Protein 4E1P (pdb70)

B-factor: mean 13.57, std 7.41, range [3.37, 39.39]

Structure (mmCIF, N/CA/C/O backbone):
data_4E1P
#
_entry.id   4E1P
#
_cell.length_a   32.510
_cell.length_b   27.030
_cell.length_c   56.830
_cell.angle_alpha   90.000
_cell.angle_beta   94.310
_cell.angle_gamma   90.000
#
_symmetry.space_group_name_H-M   'P 1 21 1'
#
loop_
_entity.id
_entity.type
_entity.pdbx_description
1 polymer 'Protein lsr2'
2 water water
#
loop_
_atom_site.group_PDB
_atom_site.id
_atom_site.type_symbol
_atom_site.label_atom_id
_atom_site.label_alt_id
_atom_site.label_comp_id
_atom_site.label_asym_id
_atom_site.label_entity_id
_atom_site.label_seq_id
_atom_site.pdbx_PDB_ins_code
_atom_site.Cartn_x
_atom_site.Cartn_y
_atom_site.Cartn_z
_atom_site.occupancy
_atom_site.B_iso_or_equiv
_atom_site.auth_seq_id
_atom_site.auth_comp_id
_atom_site.auth_asym_id
_atom_site.auth_atom_id
_atom_site.pdbx_PDB_model_num
ATOM 1 N N . LYS A 1 4 ? 6.051 7.085 53.681 1.00 12.22 4 LYS A N 1
ATOM 2 C CA . LYS A 1 4 ? 6.975 6.183 52.999 1.00 16.35 4 LYS A CA 1
ATOM 3 C C . LYS A 1 4 ? 7.393 6.782 51.666 1.00 16.48 4 LYS A C 1
ATOM 4 O O . LYS A 1 4 ? 6.652 7.564 51.063 1.00 16.45 4 LYS A O 1
ATOM 6 N N . VAL A 1 5 ? 8.591 6.424 51.217 1.00 17.41 5 VAL A N 1
ATOM 7 C CA . VAL A 1 5 ? 9.038 6.783 49.879 1.00 15.42 5 VAL A CA 1
ATOM 8 C C . VAL A 1 5 ? 8.465 5.770 48.892 1.00 18.64 5 VAL A C 1
ATOM 9 O O . VAL A 1 5 ? 8.820 4.584 48.912 1.00 17.97 5 VAL A O 1
ATOM 13 N N . THR A 1 6 ? 7.547 6.239 48.050 1.00 19.01 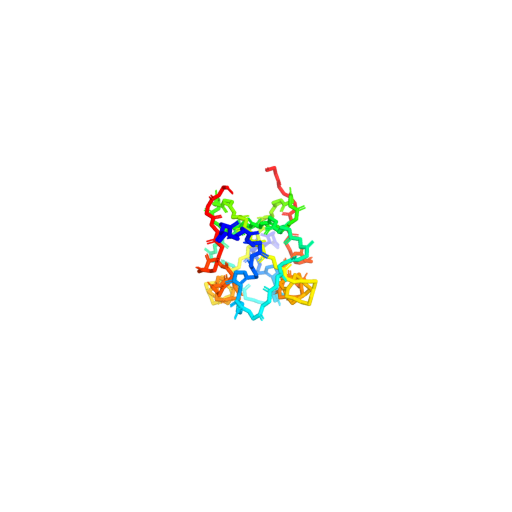6 THR A N 1
ATOM 14 C CA . THR A 1 6 ? 6.848 5.380 47.108 1.00 13.46 6 THR A CA 1
ATOM 15 C C . THR A 1 6 ? 7.389 5.596 45.703 1.00 14.63 6 THR A C 1
ATOM 16 O O . THR A 1 6 ? 7.493 6.725 45.232 1.00 14.52 6 THR A O 1
ATOM 20 N N . VAL A 1 7 ? 7.751 4.501 45.044 1.00 13.09 7 VAL A N 1
ATOM 21 C CA . VAL A 1 7 ? 8.335 4.574 43.713 1.00 11.53 7 VAL A CA 1
ATOM 22 C C . VAL A 1 7 ? 7.397 3.914 42.721 1.00 11.98 7 VAL A C 1
ATOM 23 O O . VAL A 1 7 ? 6.931 2.792 42.939 1.00 12.87 7 VAL A O 1
ATOM 27 N N . THR A 1 8 ? 7.077 4.627 41.651 1.00 10.88 8 THR A N 1
ATOM 28 C CA . THR A 1 8 ? 6.194 4.076 40.628 1.00 11.10 8 THR A CA 1
ATOM 29 C C . THR A 1 8 ? 6.755 4.368 39.239 1.00 12.75 8 THR A C 1
ATOM 30 O O . THR A 1 8 ? 7.309 5.440 39.005 1.00 10.31 8 THR A O 1
ATOM 34 N N . LEU A 1 9 ? 6.626 3.404 38.330 1.00 10.27 9 LEU A N 1
ATOM 35 C CA . LEU A 1 9 ? 7.000 3.623 36.937 1.00 9.89 9 LEU A CA 1
ATOM 36 C C . LEU A 1 9 ? 5.726 3.988 36.182 1.00 8.75 9 LEU A C 1
ATOM 37 O O . LEU A 1 9 ? 4.869 3.136 35.924 1.00 9.63 9 LEU A O 1
ATOM 42 N N . VAL A 1 10 ? 5.618 5.272 35.863 1.00 9.33 10 VAL A N 1
ATOM 43 C CA . VAL A 1 10 ? 4.398 5.880 35.352 1.00 9.35 10 VAL A CA 1
ATOM 44 C C . VAL A 1 10 ? 4.452 6.009 33.834 1.00 7.70 10 VAL A C 1
ATOM 45 O O . VAL A 1 10 ? 5.482 6.371 33.274 1.00 9.27 10 VAL A O 1
ATOM 49 N N . ASP A 1 11 ? 3.339 5.688 33.176 1.00 6.38 11 ASP A N 1
ATOM 50 C CA . ASP A 1 11 ? 3.215 5.826 31.733 1.00 7.30 11 ASP A CA 1
ATOM 51 C C . ASP A 1 11 ? 3.343 7.317 31.371 1.00 8.87 11 ASP A C 1
ATOM 52 O O . ASP A 1 11 ? 2.618 8.158 31.910 1.00 6.04 11 ASP A O 1
ATOM 57 N N . ASP A 1 12 ? 4.271 7.639 30.471 1.00 6.01 12 ASP A N 1
ATOM 58 C CA . ASP A 1 12 ? 4.565 9.028 30.106 1.00 6.76 12 ASP A CA 1
ATOM 59 C C . ASP A 1 12 ? 3.458 9.663 29.263 1.00 6.34 12 ASP A C 1
ATOM 60 O O . ASP A 1 12 ? 3.275 10.879 29.286 1.00 6.02 12 ASP A O 1
ATOM 65 N N . PHE A 1 13 ? 2.737 8.837 28.513 1.00 5.06 13 PHE A N 1
ATOM 66 C CA . PHE A 1 13 ? 1.727 9.323 27.583 1.00 5.98 13 PHE A CA 1
ATOM 67 C C . PHE A 1 13 ? 0.393 9.641 28.260 1.00 8.19 13 PHE A C 1
ATOM 68 O O . PHE A 1 13 ? -0.216 10.676 27.970 1.00 6.29 13 PHE A O 1
ATOM 76 N N . ASP A 1 14 ? -0.065 8.763 29.154 1.00 6.70 14 ASP A N 1
ATOM 77 C CA . ASP A 1 14 ? -1.357 8.994 29.813 1.00 6.95 14 ASP A CA 1
ATOM 78 C C . ASP A 1 14 ? -1.261 9.301 31.307 1.00 7.21 14 ASP A C 1
ATOM 79 O O . ASP A 1 14 ? -2.269 9.599 31.945 1.00 8.33 14 ASP A O 1
ATOM 84 N N . GLY A 1 15 ? -0.062 9.186 31.874 1.00 6.28 15 GLY A N 1
ATOM 85 C CA . GLY A 1 15 ? 0.158 9.517 33.273 1.00 8.59 15 GLY A CA 1
ATOM 86 C C . GLY A 1 15 ? -0.671 8.719 34.261 1.00 10.01 15 GLY A C 1
ATOM 87 O O . GLY A 1 15 ? -0.718 9.046 35.445 1.00 10.55 15 GLY A O 1
ATOM 88 N N . SER A 1 16 ? -1.308 7.652 33.788 1.00 12.63 16 SER A N 1
ATOM 89 C CA . SER A 1 16 ? -2.364 7.000 34.557 1.00 14.49 16 SER A CA 1
ATOM 90 C C . SER A 1 16 ? -2.071 5.527 34.802 1.00 14.30 16 SER A C 1
ATOM 91 O O . SER A 1 16 ? -2.248 5.039 35.919 1.00 20.96 16 SER A O 1
ATOM 94 N N . GLY A 1 17 ? -1.626 4.821 33.766 1.00 12.34 17 GLY A N 1
ATOM 95 C CA . GLY A 1 17 ? -1.319 3.408 33.912 1.00 14.76 17 GLY A CA 1
ATOM 96 C C . GLY A 1 17 ? 0.103 3.171 34.373 1.00 14.06 17 GLY A C 1
ATOM 97 O O . GLY A 1 17 ? 0.934 4.078 34.332 1.00 13.03 17 GLY A O 1
ATOM 98 N N . ALA A 1 18 ? 0.388 1.958 34.837 1.00 11.24 18 ALA A N 1
ATOM 99 C CA . ALA A 1 18 ? 1.763 1.582 35.132 1.00 11.64 18 ALA A CA 1
ATOM 100 C C . ALA A 1 18 ? 2.482 1.309 33.810 1.00 13.07 18 ALA A C 1
ATOM 101 O O . ALA A 1 18 ? 1.929 0.669 32.903 1.00 11.28 18 ALA A O 1
ATOM 103 N N . ALA A 1 19 ? 3.711 1.794 33.686 1.00 9.28 19 ALA A N 1
ATOM 104 C CA . ALA A 1 19 ? 4.464 1.543 32.465 1.00 9.09 19 ALA A CA 1
ATOM 105 C C . ALA A 1 19 ? 5.006 0.115 32.481 1.00 9.13 19 ALA A C 1
ATOM 106 O O . ALA A 1 19 ? 5.380 -0.408 33.537 1.00 8.74 19 ALA A O 1
ATOM 108 N N . ASP A 1 20 ? 5.027 -0.511 31.307 1.00 6.00 20 ASP A N 1
ATO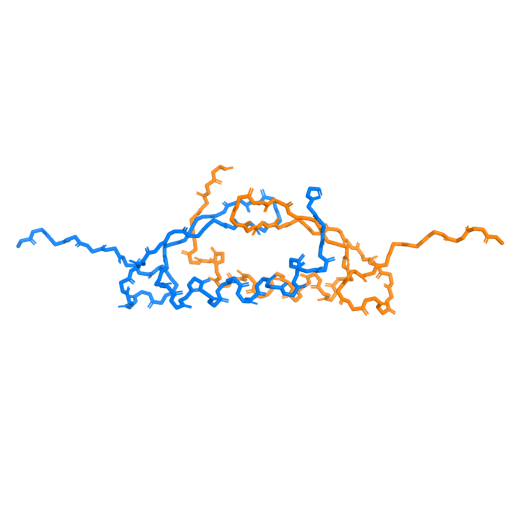M 109 C CA . ASP A 1 20 ? 5.500 -1.888 31.156 1.00 7.43 20 ASP A CA 1
ATOM 110 C C . ASP A 1 20 ? 6.816 -1.980 30.401 1.00 7.80 20 ASP A C 1
ATOM 111 O O . ASP A 1 20 ? 7.560 -2.953 30.551 1.00 6.64 20 ASP A O 1
ATOM 116 N N . GLU A 1 21 ? 7.100 -0.983 29.571 1.00 6.95 21 GLU A N 1
ATOM 117 C CA . GLU A 1 21 ? 8.293 -1.018 28.734 1.00 6.10 21 GLU A CA 1
ATOM 118 C C . GLU A 1 21 ? 8.702 0.382 28.318 1.00 6.38 21 GLU A C 1
ATOM 119 O O . GLU A 1 21 ? 7.920 1.326 28.435 1.00 7.87 21 GLU A O 1
ATOM 125 N N . THR A 1 22 ? 9.933 0.509 27.838 1.00 4.60 22 THR A N 1
ATOM 126 C CA . THR A 1 22 ? 10.413 1.767 27.271 1.00 3.77 22 THR A CA 1
ATOM 127 C C . THR A 1 22 ? 10.508 1.578 25.764 1.00 5.85 22 THR A C 1
ATOM 128 O O . THR A 1 22 ? 11.127 0.618 25.285 1.00 8.54 22 THR A O 1
ATOM 132 N N . VAL A 1 23 ? 9.875 2.468 25.012 1.00 3.37 23 VAL A N 1
ATOM 133 C CA . VAL A 1 23 ? 9.955 2.427 23.560 1.00 5.17 23 VAL A CA 1
ATOM 134 C C . VAL A 1 23 ? 10.905 3.505 23.067 1.00 6.86 23 VAL A C 1
ATOM 135 O O . VAL A 1 23 ? 10.788 4.661 23.460 1.00 5.48 23 VAL A O 1
ATOM 139 N N . GLU A 1 24 ? 11.849 3.128 22.209 1.00 6.89 24 GLU A N 1
ATOM 140 C CA . GLU A 1 24 ? 12.666 4.125 21.540 1.00 5.74 24 GLU A CA 1
ATOM 141 C C . GLU A 1 24 ? 12.048 4.448 20.188 1.00 8.29 24 GLU A C 1
ATOM 142 O O . GLU A 1 24 ? 11.583 3.559 19.474 1.00 6.46 24 GLU A O 1
ATOM 148 N N . PHE A 1 25 ? 12.040 5.726 19.842 1.00 8.51 25 PHE A N 1
ATOM 149 C CA . PHE A 1 25 ? 11.578 6.138 18.526 1.00 6.13 25 PHE A CA 1
ATOM 150 C C . PHE A 1 25 ? 12.267 7.442 18.131 1.00 7.70 25 PHE A C 1
ATOM 151 O O . PHE A 1 25 ? 13.034 8.015 18.909 1.00 7.91 25 PHE A O 1
ATOM 159 N N . GLY A 1 26 ? 12.010 7.907 16.918 1.00 6.26 26 GLY A N 1
ATOM 160 C CA . GLY A 1 26 ? 12.660 9.108 16.438 1.00 7.90 26 GLY A CA 1
ATOM 161 C C . GLY A 1 26 ? 11.820 9.879 15.444 1.00 7.32 26 GLY A C 1
ATOM 162 O O . GLY A 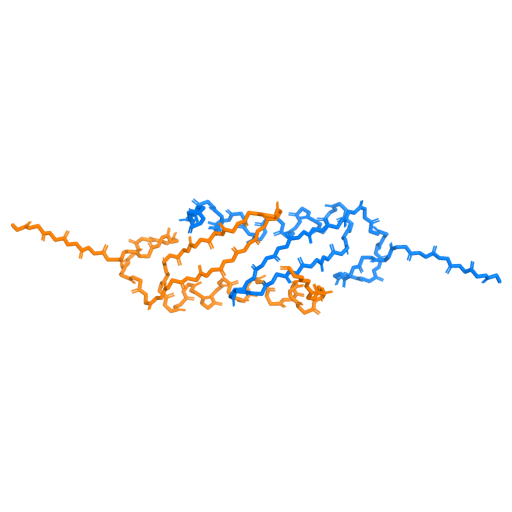1 26 ? 10.946 9.314 14.783 1.00 5.95 26 GLY A O 1
ATOM 163 N N . LEU A 1 27 ? 12.075 11.180 15.352 1.00 8.66 27 LEU A N 1
ATOM 164 C CA . LEU A 1 27 ? 11.487 12.005 14.301 1.00 6.92 27 LEU A CA 1
ATOM 165 C C . LEU A 1 27 ? 12.411 13.170 13.950 1.00 11.37 27 LEU A C 1
ATOM 166 O O . LEU A 1 27 ? 12.911 13.870 14.840 1.00 8.67 27 LEU A O 1
ATOM 171 N N . ASP A 1 28 ? 12.635 13.359 12.650 1.00 9.35 28 ASP A N 1
ATOM 172 C CA . ASP A 1 28 ? 13.378 14.512 12.132 1.00 11.77 28 ASP A CA 1
ATOM 173 C C . ASP A 1 28 ? 14.767 14.650 12.733 1.00 13.03 28 ASP A C 1
ATOM 174 O O . ASP A 1 28 ? 15.221 15.765 12.998 1.00 18.34 28 ASP A O 1
ATOM 179 N N . GLY A 1 29 ? 15.426 13.520 12.977 1.00 12.15 29 GLY A N 1
ATOM 180 C CA . GLY A 1 29 ? 16.815 13.527 13.400 1.00 12.38 29 GLY A CA 1
ATOM 181 C C . GLY A 1 29 ? 17.020 13.474 14.902 1.00 14.10 29 GLY A C 1
ATOM 182 O O . GLY A 1 29 ? 18.146 13.349 15.377 1.00 11.90 29 GLY A O 1
ATOM 183 N N . VAL A 1 30 ? 15.931 13.574 15.655 1.00 9.63 30 VAL A N 1
ATOM 184 C CA . VAL A 1 30 ? 15.999 13.487 17.106 1.00 9.36 30 VAL A CA 1
ATOM 185 C C . VAL A 1 30 ? 15.455 12.135 17.552 1.00 8.49 30 VAL A C 1
ATOM 186 O O . VAL A 1 30 ? 14.437 11.680 17.035 1.00 7.26 30 VAL A O 1
ATOM 190 N N . THR A 1 31 ? 16.124 11.510 18.521 1.00 6.83 31 THR A N 1
ATOM 191 C CA . THR A 1 31 ? 15.718 10.202 19.048 1.00 7.20 31 THR A CA 1
ATOM 192 C C . THR A 1 31 ? 15.141 10.375 20.448 1.00 6.78 31 THR A C 1
ATOM 193 O O . THR A 1 31 ? 15.613 11.221 21.207 1.00 5.94 31 THR A O 1
ATOM 197 N N . TYR A 1 32 ? 14.096 9.605 20.759 1.00 5.36 32 TYR A N 1
ATOM 198 C CA . TYR A 1 32 ? 13.377 9.698 22.031 1.00 5.01 32 TYR A CA 1
ATOM 199 C C . TYR A 1 32 ? 13.192 8.339 22.703 1.00 6.18 32 TYR A C 1
ATOM 200 O O . TYR A 1 32 ? 13.175 7.295 22.048 1.00 6.59 32 TYR A O 1
ATOM 209 N N . GLU A 1 33 ? 13.064 8.364 24.024 1.00 5.97 33 GLU A N 1
ATOM 210 C CA . GLU A 1 33 ? 12.548 7.232 24.780 1.00 6.29 33 GLU A CA 1
ATOM 211 C C . GLU A 1 33 ? 11.245 7.638 25.462 1.00 6.00 33 GLU A C 1
ATOM 212 O O . GLU A 1 33 ? 11.029 8.819 25.791 1.00 5.73 33 GLU A O 1
ATOM 218 N N . ILE A 1 34 ? 10.377 6.653 25.689 1.00 4.91 34 ILE A N 1
ATOM 219 C CA . ILE A 1 34 ? 9.111 6.902 26.360 1.00 5.43 34 ILE A CA 1
ATOM 220 C C . ILE A 1 34 ? 8.699 5.638 27.118 1.00 5.55 34 ILE A C 1
ATOM 221 O O . ILE A 1 34 ? 8.797 4.521 26.588 1.00 5.91 34 ILE A O 1
ATOM 226 N N . ASP A 1 35 ? 8.294 5.804 28.379 1.00 3.60 35 ASP A N 1
ATOM 227 C CA . ASP A 1 35 ? 7.861 4.666 29.183 1.00 4.73 35 ASP A CA 1
ATOM 228 C C . ASP A 1 35 ? 6.365 4.527 29.028 1.00 5.29 35 ASP A C 1
ATOM 229 O O . ASP A 1 35 ? 5.622 5.478 29.268 1.00 5.01 35 ASP A O 1
ATOM 234 N N . LEU A 1 36 ? 5.925 3.337 28.633 1.00 4.41 36 LEU A N 1
ATOM 235 C CA . LEU A 1 36 ? 4.532 3.138 28.270 1.00 3.57 36 LEU A CA 1
ATOM 236 C C . LE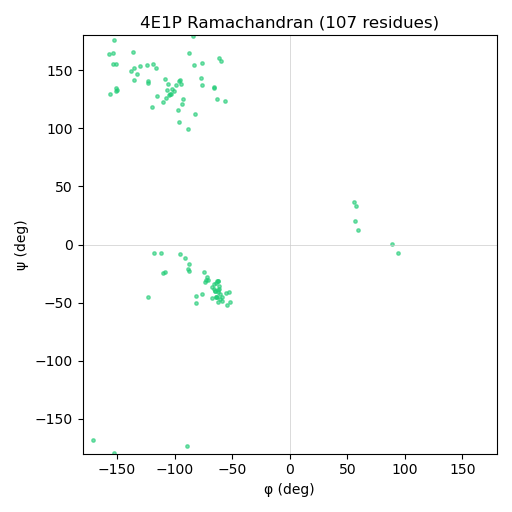U A 1 36 ? 3.992 1.840 28.827 1.00 4.98 36 LEU A C 1
ATOM 237 O O . LEU A 1 36 ? 4.726 0.856 28.979 1.00 5.91 36 LEU A O 1
ATOM 242 N N . SER A 1 37 ? 2.689 1.835 29.126 1.00 6.28 37 SER A N 1
ATOM 243 C CA . SER A 1 37 ? 1.975 0.586 29.328 1.00 6.91 37 SER A CA 1
ATOM 244 C C . SER A 1 37 ? 2.085 -0.226 28.036 1.00 6.10 37 SER A C 1
ATOM 245 O O . SER A 1 37 ? 2.325 0.329 26.961 1.00 4.32 37 SER A O 1
ATOM 248 N N . THR A 1 38 ? 1.912 -1.536 28.148 1.00 4.81 38 THR A N 1
ATOM 249 C CA . THR A 1 38 ? 1.897 -2.411 26.973 1.00 7.49 38 THR A CA 1
ATOM 250 C C . THR A 1 38 ? 0.889 -1.928 25.926 1.00 6.66 38 THR A C 1
ATOM 251 O O . THR A 1 38 ? 1.166 -1.933 24.723 1.00 7.73 38 THR A O 1
ATOM 255 N N . LYS A 1 39 ? -0.272 -1.489 26.396 1.00 5.16 39 LYS A N 1
ATOM 256 C CA . LYS A 1 39 ? -1.316 -0.990 25.51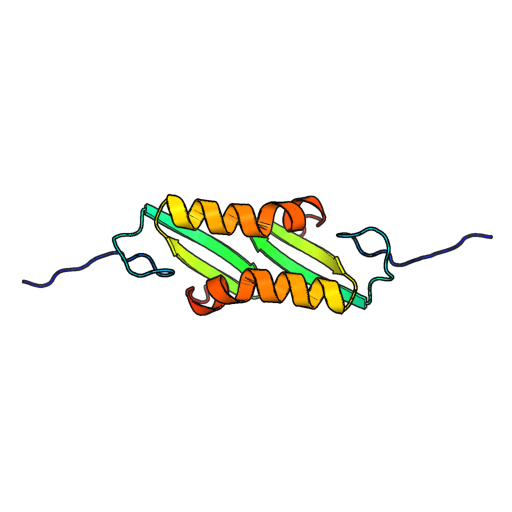3 1.00 6.36 39 LYS A CA 1
ATOM 257 C C . LYS A 1 39 ? -0.897 0.267 24.756 1.00 6.26 39 LYS A C 1
ATOM 258 O O . LYS A 1 39 ? -1.123 0.376 23.548 1.00 6.95 39 LYS A O 1
ATOM 264 N N . ASN A 1 40 ? -0.286 1.222 25.455 1.00 5.88 40 ASN A N 1
ATOM 265 C CA . ASN A 1 40 ? 0.156 2.451 24.789 1.00 4.41 40 ASN A CA 1
ATOM 266 C C . ASN A 1 40 ? 1.379 2.232 23.906 1.00 5.45 40 ASN A C 1
ATOM 267 O O . ASN A 1 40 ? 1.545 2.913 22.897 1.00 5.79 40 ASN A O 1
ATOM 272 N N . ALA A 1 41 ? 2.234 1.278 24.277 1.00 4.30 41 ALA A N 1
ATOM 273 C CA . ALA A 1 41 ? 3.358 0.914 23.418 1.00 5.30 41 ALA A CA 1
ATOM 274 C C . ALA A 1 41 ? 2.819 0.365 22.097 1.00 8.10 41 ALA A C 1
ATOM 275 O O . ALA A 1 41 ? 3.331 0.683 21.020 1.00 7.48 41 ALA A O 1
ATOM 277 N N . THR A 1 42 ? 1.763 -0.436 22.181 1.00 7.42 42 THR A N 1
ATOM 278 C CA . THR A 1 42 ? 1.141 -0.986 20.983 1.00 10.15 42 THR A CA 1
ATOM 279 C C . THR A 1 42 ? 0.486 0.124 20.162 1.00 8.02 42 THR A C 1
ATOM 280 O O . THR A 1 42 ? 0.541 0.120 18.933 1.00 8.32 42 THR A O 1
ATOM 284 N N . LYS A 1 43 ? -0.092 1.105 20.850 1.00 6.62 43 LYS A N 1
ATOM 285 C CA . LYS A 1 43 ? -0.697 2.247 20.177 1.00 7.74 43 LYS A CA 1
ATOM 286 C C . LYS A 1 43 ? 0.358 3.047 19.393 1.00 9.89 43 LYS A C 1
ATOM 287 O O . LYS A 1 43 ? 0.130 3.419 18.239 1.00 9.04 43 LYS A O 1
ATOM 293 N N . LEU A 1 44 ? 1.509 3.300 20.018 1.00 6.54 44 LEU A N 1
ATOM 294 C CA . LEU A 1 44 ? 2.592 4.041 19.367 1.00 6.40 44 LEU A CA 1
ATOM 295 C C . LEU A 1 44 ? 3.095 3.277 18.150 1.00 8.95 44 LEU A C 1
ATOM 296 O O . LEU A 1 44 ? 3.219 3.834 17.061 1.00 7.51 44 LEU A O 1
ATOM 301 N N . ARG A 1 45 ? 3.380 1.995 18.332 1.00 7.66 45 ARG A N 1
ATOM 302 C CA . ARG A 1 45 ? 3.848 1.178 17.216 1.00 8.69 45 ARG A CA 1
ATOM 303 C C . ARG A 1 45 ? 2.800 1.099 16.110 1.00 9.75 45 ARG A C 1
ATOM 304 O O . ARG A 1 45 ? 3.138 1.080 14.923 1.00 9.83 45 ARG A O 1
ATOM 312 N N . GLY A 1 46 ? 1.529 1.070 16.496 1.00 11.70 46 GLY A N 1
ATOM 313 C CA . GLY A 1 46 ? 0.445 1.095 15.531 1.00 11.30 46 GLY A CA 1
ATOM 314 C C . GLY A 1 46 ? 0.380 2.398 14.753 1.00 12.31 46 GLY A C 1
ATOM 315 O O . GLY A 1 46 ? 0.121 2.384 13.547 1.00 12.88 46 GLY A O 1
ATOM 316 N N . ASP A 1 47 ? 0.616 3.521 15.431 1.00 9.71 47 ASP A N 1
ATOM 317 C CA . ASP A 1 47 ? 0.597 4.836 14.780 1.00 10.22 47 ASP A CA 1
ATOM 318 C C . ASP A 1 47 ? 1.695 4.941 13.730 1.00 11.16 47 ASP A C 1
ATOM 319 O O . ASP A 1 47 ? 1.543 5.632 12.717 1.00 13.26 47 ASP A O 1
AT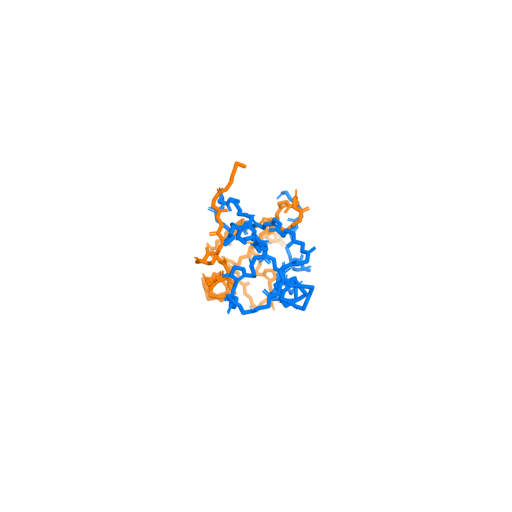OM 324 N N . LEU A 1 48 ? 2.799 4.245 13.978 1.00 9.32 48 LEU A N 1
ATOM 325 C CA . LEU A 1 48 ? 3.959 4.291 13.093 1.00 8.94 48 LEU A CA 1
ATOM 326 C C . LEU A 1 48 ? 3.933 3.213 12.014 1.00 10.65 48 LEU A C 1
ATOM 327 O O . LEU A 1 48 ? 4.728 3.257 11.077 1.00 9.88 48 LEU A O 1
ATOM 332 N N . LYS A 1 49 ? 3.029 2.246 12.158 1.00 10.33 49 LYS A N 1
ATOM 333 C CA . LYS A 1 49 ? 2.984 1.078 11.277 1.00 11.14 49 LYS A CA 1
ATOM 334 C C . LYS A 1 49 ? 2.956 1.417 9.785 1.00 13.36 49 LYS A C 1
ATOM 335 O O . LYS A 1 49 ? 3.741 0.864 9.009 1.00 11.04 49 LYS A O 1
ATOM 341 N N . GLN A 1 50 ? 2.061 2.326 9.394 1.00 10.35 50 GLN A N 1
ATOM 342 C CA . GLN A 1 50 ? 1.889 2.675 7.977 1.00 13.77 50 GLN A CA 1
ATOM 343 C C . GLN A 1 50 ? 3.131 3.367 7.409 1.00 13.21 50 GLN A C 1
ATOM 344 O O . GLN A 1 50 ? 3.490 3.176 6.238 1.00 11.17 50 GLN A O 1
ATOM 350 N N . TRP A 1 51 ? 3.794 4.151 8.253 1.00 9.99 51 TRP A N 1
ATOM 351 C CA . TRP A 1 51 ? 4.979 4.898 7.850 1.00 8.65 51 TRP A CA 1
ATOM 352 C C . TRP A 1 51 ? 6.202 3.990 7.744 1.00 7.90 51 TRP A C 1
ATOM 353 O O . TRP A 1 51 ? 6.997 4.115 6.818 1.00 7.30 51 TRP A O 1
ATOM 364 N N . VAL A 1 52 ? 6.358 3.089 8.711 1.00 10.81 52 VAL A N 1
ATOM 365 C CA . VAL A 1 52 ? 7.414 2.089 8.668 1.00 8.25 52 VAL A CA 1
ATOM 366 C C . VAL A 1 52 ? 7.290 1.230 7.408 1.00 9.95 52 VAL A C 1
ATOM 367 O O . VAL A 1 52 ? 8.287 0.994 6.714 1.00 11.55 52 VAL A O 1
ATOM 371 N N . ALA A 1 53 ? 6.068 0.794 7.098 1.00 9.43 53 ALA A N 1
ATOM 372 C CA . ALA A 1 53 ? 5.837 -0.074 5.939 1.00 11.13 53 ALA A CA 1
ATOM 373 C C . ALA A 1 53 ? 6.183 0.629 4.624 1.00 12.64 53 ALA A C 1
ATOM 374 O O . ALA A 1 53 ? 6.642 -0.006 3.662 1.00 11.80 53 ALA A O 1
ATOM 376 N N . ALA A 1 54 ? 5.965 1.939 4.587 1.00 11.60 54 ALA A N 1
ATOM 377 C CA . ALA A 1 54 ? 6.169 2.721 3.366 1.00 10.77 54 ALA A CA 1
ATOM 378 C C . ALA A 1 54 ? 7.605 3.212 3.221 1.00 10.08 54 ALA A C 1
ATOM 379 O O . ALA A 1 54 ? 8.066 3.500 2.113 1.00 12.09 54 ALA A O 1
ATOM 381 N N . GLY A 1 55 ? 8.317 3.306 4.338 1.00 11.10 55 GLY A N 1
ATOM 382 C CA . GLY A 1 55 ? 9.663 3.850 4.332 1.00 9.55 55 GLY A CA 1
ATOM 383 C C . GLY A 1 55 ? 10.722 2.800 4.084 1.00 10.87 55 GLY A C 1
ATOM 384 O O . GLY A 1 55 ? 10.415 1.643 3.778 1.00 12.55 55 GLY A O 1
ATOM 385 N N . ARG A 1 56 ? 11.977 3.208 4.207 1.00 9.21 56 ARG A N 1
ATOM 386 C CA . ARG A 1 56 ? 13.094 2.296 4.020 1.00 12.48 56 ARG A CA 1
ATOM 387 C C . ARG A 1 56 ? 14.101 2.455 5.151 1.00 14.52 56 ARG A C 1
ATOM 388 O O . ARG A 1 56 ? 14.282 3.549 5.692 1.00 12.94 56 ARG A O 1
ATOM 396 N N . ARG A 1 57 ? 14.753 1.358 5.518 1.00 13.81 57 ARG A N 1
ATOM 397 C CA . ARG A 1 57 ? 15.783 1.413 6.550 1.00 14.98 57 ARG A CA 1
ATOM 398 C C . ARG A 1 57 ? 16.969 2.230 6.077 1.00 16.85 57 ARG A C 1
ATOM 399 O O . ARG A 1 57 ? 17.420 2.081 4.933 1.00 19.41 57 ARG A O 1
ATOM 407 N N . VAL A 1 58 ? 17.454 3.100 6.961 1.00 13.82 58 VAL A N 1
ATOM 408 C CA . VAL A 1 58 ? 18.667 3.878 6.732 1.00 16.74 58 VAL A CA 1
ATOM 409 C C . VAL A 1 58 ? 18.676 4.634 5.406 1.00 34.10 58 VAL A C 1
ATOM 410 O O . VAL A 1 58 ? 17.814 5.481 5.158 1.00 34.71 58 VAL A O 1
ATOM 414 N N . LYS B 1 4 ? 12.419 7.525 -23.613 1.00 11.23 4 LYS B N 1
ATOM 415 C CA . LYS B 1 4 ? 13.269 8.197 -22.629 1.00 10.94 4 LYS B CA 1
ATOM 416 C C . LYS B 1 4 ? 13.264 7.466 -21.289 1.00 11.89 4 LYS B C 1
ATOM 417 O O . LYS B 1 4 ? 12.338 6.710 -20.975 1.00 11.64 4 LYS B O 1
ATOM 423 N N . VAL B 1 5 ? 14.303 7.698 -20.498 1.00 9.01 5 VAL B N 1
ATOM 424 C CA . VAL B 1 5 ? 14.336 7.178 -19.138 1.00 10.72 5 VAL B CA 1
ATOM 425 C C . VAL B 1 5 ? 13.881 8.270 -18.179 1.00 11.40 5 VAL B C 1
ATOM 426 O O . VAL B 1 5 ? 14.529 9.318 -18.053 1.00 12.31 5 VAL B O 1
ATOM 430 N N . THR B 1 6 ? 12.761 8.031 -17.509 1.00 8.82 6 THR B N 1
ATOM 431 C CA . THR B 1 6 ? 12.216 9.024 -16.596 1.00 9.68 6 THR B CA 1
ATOM 432 C C . THR B 1 6 ? 12.500 8.607 -15.162 1.00 13.57 6 THR B C 1
ATOM 433 O O . THR B 1 6 ? 12.254 7.466 -14.784 1.00 12.27 6 THR B O 1
ATOM 437 N N . VAL B 1 7 ? 13.058 9.523 -14.377 1.00 11.24 7 VAL B N 1
ATOM 438 C CA . VAL B 1 7 ? 13.375 9.227 -12.991 1.00 12.78 7 VAL B CA 1
ATOM 439 C C . VAL B 1 7 ? 12.595 10.176 -12.104 1.00 14.39 7 VAL B C 1
ATOM 440 O O . VAL B 1 7 ? 12.765 11.394 -12.179 1.00 18.61 7 VAL B O 1
ATOM 444 N N . THR B 1 8 ? 11.726 9.615 -11.273 1.00 15.12 8 THR B N 1
ATOM 445 C CA . THR B 1 8 ? 10.861 10.432 -10.433 1.00 16.69 8 THR B CA 1
ATOM 446 C C . THR B 1 8 ? 11.033 10.093 -8.958 1.00 16.71 8 THR B C 1
ATOM 447 O O . THR B 1 8 ? 11.167 8.923 -8.584 1.00 15.06 8 THR B O 1
ATOM 451 N N . LEU B 1 9 ? 11.043 11.128 -8.122 1.00 14.42 9 LEU B N 1
ATOM 452 C CA . L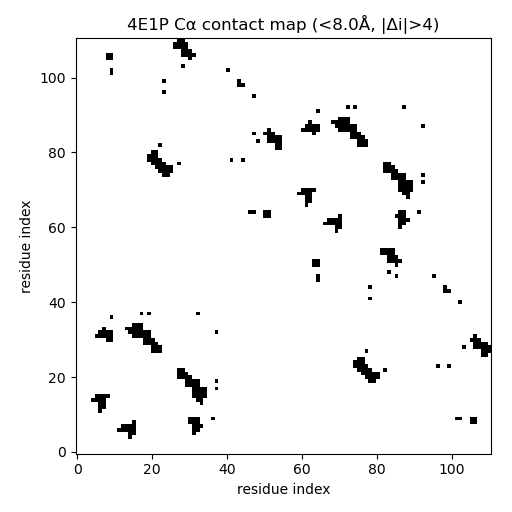EU B 1 9 ? 10.997 10.935 -6.678 1.00 15.32 9 LEU B CA 1
ATOM 453 C C . LEU B 1 9 ? 9.526 10.883 -6.265 1.00 14.51 9 LEU B C 1
ATOM 454 O O . LEU B 1 9 ? 8.873 11.929 -6.149 1.00 15.89 9 LEU B O 1
ATOM 459 N N . VAL B 1 10 ? 9.007 9.672 -6.069 1.00 12.96 10 VAL B N 1
ATOM 460 C CA . VAL B 1 10 ? 7.580 9.458 -5.834 1.00 11.39 10 VAL B CA 1
ATOM 461 C C . VAL B 1 10 ? 7.273 9.373 -4.334 1.00 11.68 10 VAL B C 1
ATOM 462 O O . VAL B 1 10 ? 8.053 8.797 -3.568 1.00 11.61 10 VAL B O 1
ATOM 466 N N . ASP B 1 11 ? 6.142 9.951 -3.922 1.00 10.72 11 ASP B N 1
ATOM 467 C CA . ASP B 1 11 ? 5.657 9.829 -2.548 1.00 8.01 11 ASP B CA 1
ATOM 468 C C . ASP B 1 11 ? 5.508 8.345 -2.163 1.00 10.30 11 ASP B C 1
ATOM 469 O O . ASP B 1 11 ? 4.800 7.581 -2.836 1.00 9.25 11 ASP B O 1
ATOM 474 N N . ASP B 1 12 ? 6.181 7.941 -1.085 1.00 7.53 12 ASP B N 1
ATOM 475 C CA . ASP B 1 12 ? 6.184 6.543 -0.635 1.00 9.42 12 ASP B CA 1
ATOM 476 C C . ASP B 1 12 ? 4.880 6.108 0.039 1.00 10.74 12 ASP B C 1
ATOM 477 O O . ASP B 1 12 ? 4.564 4.919 0.078 1.00 10.34 12 ASP B O 1
ATOM 482 N N . PHE B 1 13 ? 4.135 7.066 0.579 1.00 7.41 13 PHE B N 1
ATOM 483 C CA . PHE B 1 13 ? 2.951 6.751 1.373 1.00 8.12 13 PHE B CA 1
ATOM 484 C C . PHE B 1 13 ? 1.720 6.469 0.524 1.00 9.40 13 PHE B C 1
ATOM 485 O O . PHE B 1 13 ? 1.041 5.461 0.722 1.00 9.69 13 PHE B O 1
ATOM 493 N N . ASP B 1 14 ? 1.418 7.356 -0.418 1.00 11.13 14 ASP B N 1
ATOM 494 C CA . ASP B 1 14 ? 0.243 7.136 -1.253 1.00 9.45 14 ASP B CA 1
ATOM 495 C C . ASP B 1 14 ? 0.553 6.978 -2.733 1.00 10.95 14 ASP B C 1
ATOM 496 O O . ASP B 1 14 ? -0.329 6.649 -3.524 1.00 12.55 14 ASP B O 1
ATOM 501 N N . GLY B 1 15 ? 1.807 7.206 -3.103 1.00 11.30 15 GLY B N 1
ATOM 502 C CA . GLY B 1 15 ? 2.242 7.057 -4.482 1.00 15.23 15 GLY B CA 1
ATOM 503 C C . GLY B 1 15 ? 1.478 7.896 -5.489 1.00 15.83 15 GLY B C 1
ATOM 504 O O . GLY B 1 15 ? 1.485 7.586 -6.680 1.00 17.23 15 GLY B O 1
ATOM 505 N N . SER B 1 16 ? 0.817 8.957 -5.028 1.00 16.56 16 SER B N 1
ATOM 506 C CA . SER B 1 16 ? -0.128 9.673 -5.889 1.00 19.42 16 SER B CA 1
ATOM 507 C C . SER B 1 16 ? 0.543 10.757 -6.723 1.00 22.86 16 SER B C 1
ATOM 508 O O . SER B 1 16 ? -0.022 11.239 -7.708 1.00 22.06 16 SER B O 1
ATOM 511 N N . GLY B 1 17 ? 1.751 11.133 -6.323 1.00 19.26 17 GLY B N 1
ATOM 512 C CA . GLY B 1 17 ? 2.495 12.169 -7.011 1.00 16.96 17 GLY B CA 1
ATOM 513 C C . GLY B 1 17 ? 3.902 12.221 -6.474 1.00 18.71 17 GLY B C 1
ATOM 514 O O . GLY B 1 17 ? 4.314 11.323 -5.738 1.00 14.87 17 GLY B O 1
ATOM 515 N N . ALA B 1 18 ? 4.633 13.272 -6.834 1.00 16.43 18 ALA B N 1
ATOM 516 C CA . ALA B 1 18 ? 6.030 13.394 -6.444 1.00 16.87 18 ALA B CA 1
ATOM 517 C C . ALA B 1 18 ? 6.171 13.792 -4.981 1.00 16.57 18 ALA B C 1
ATOM 518 O O . ALA B 1 18 ? 5.263 14.386 -4.392 1.00 13.00 18 ALA B O 1
ATOM 520 N N . ALA B 1 19 ? 7.322 13.459 -4.403 1.00 13.06 19 ALA B N 1
ATOM 521 C CA . ALA B 1 19 ? 7.637 13.847 -3.036 1.00 11.91 19 ALA B CA 1
ATOM 522 C C . ALA B 1 19 ? 8.181 15.272 -2.999 1.00 14.75 19 ALA B C 1
ATOM 523 O O . ALA B 1 19 ? 8.721 15.762 -3.998 1.00 17.65 19 ALA B O 1
ATOM 525 N N . ASP B 1 20 ? 8.029 15.940 -1.859 1.00 10.34 20 ASP B N 1
ATOM 526 C CA . ASP B 1 20 ? 8.610 17.266 -1.659 1.00 12.38 20 ASP B CA 1
ATOM 527 C C . ASP B 1 20 ? 9.781 17.232 -0.682 1.00 15.00 20 ASP B C 1
ATOM 528 O O . ASP B 1 20 ? 10.637 18.115 -0.691 1.00 13.09 20 ASP B O 1
ATOM 533 N N . GLU B 1 21 ? 9.812 16.221 0.173 1.00 11.40 21 GLU B N 1
ATOM 534 C CA . GLU B 1 21 ? 10.912 16.078 1.112 1.00 10.43 21 GLU B CA 1
ATOM 535 C C . GLU B 1 21 ? 11.129 14.635 1.531 1.00 11.35 21 GLU B C 1
ATOM 536 O O . GLU B 1 21 ? 10.282 13.765 1.311 1.00 9.58 21 GLU B O 1
ATOM 542 N N . THR B 1 22 ? 12.294 14.392 2.119 1.00 11.27 22 THR B N 1
ATOM 543 C CA . THR B 1 22 ? 12.609 13.096 2.690 1.00 9.80 22 THR B CA 1
ATOM 544 C C . THR B 1 22 ? 12.639 13.279 4.202 1.00 12.33 22 THR B C 1
ATOM 545 O O . THR B 1 22 ? 13.371 14.126 4.719 1.00 12.02 22 THR B O 1
ATOM 549 N N . VAL B 1 23 ? 11.819 12.505 4.902 1.00 8.34 23 VAL B N 1
ATOM 550 C CA . VAL B 1 23 ? 11.690 12.642 6.341 1.00 7.37 23 VAL B CA 1
ATOM 551 C C . VAL B 1 23 ? 12.389 11.476 7.005 1.00 8.75 23 VAL B C 1
ATOM 552 O O . VAL B 1 23 ? 12.216 10.325 6.604 1.00 8.25 23 VAL B O 1
ATOM 556 N N . GLU B 1 24 ? 13.198 11.778 8.014 1.00 7.77 24 GLU B N 1
ATOM 557 C CA . GLU B 1 24 ? 13.802 10.730 8.818 1.00 8.70 24 GLU B CA 1
ATOM 558 C C . GLU B 1 24 ? 12.982 10.488 10.081 1.00 8.41 24 GLU B C 1
ATOM 559 O O . GLU B 1 24 ? 12.468 11.424 10.698 1.00 8.38 24 GLU B O 1
ATOM 565 N N . PHE B 1 25 ? 12.854 9.222 10.459 1.00 8.44 25 PHE B N 1
ATOM 566 C CA . PHE B 1 25 ? 12.186 8.884 11.712 1.00 7.13 25 PHE B CA 1
ATOM 567 C C . PHE B 1 25 ? 12.735 7.563 12.244 1.00 6.81 25 PHE B C 1
ATOM 568 O O . PHE B 1 25 ? 13.633 6.966 11.646 1.00 8.89 25 PHE B O 1
ATOM 576 N N . GLY B 1 26 ? 12.224 7.106 13.381 1.00 5.40 26 GLY B N 1
ATOM 577 C CA . GLY B 1 26 ? 12.790 5.922 13.990 1.00 6.91 26 GLY B CA 1
ATOM 578 C C . GLY B 1 26 ? 11.815 5.160 14.857 1.00 7.99 26 GLY B C 1
ATOM 579 O O . GLY B 1 26 ? 10.844 5.725 15.356 1.00 6.61 26 GLY B O 1
ATOM 580 N N . LEU B 1 27 ? 12.073 3.865 15.017 1.00 6.52 27 LEU B N 1
ATOM 581 C CA . LEU B 1 27 ? 11.298 3.036 15.928 1.00 8.63 27 LEU B CA 1
ATOM 582 C C . LEU B 1 27 ? 12.130 1.831 16.350 1.00 11.27 27 LEU B C 1
ATOM 583 O O . LEU B 1 27 ? 12.704 1.136 15.501 1.00 9.15 27 LEU B O 1
ATOM 588 N N . ASP B 1 28 ? 12.198 1.609 17.662 1.00 9.18 28 ASP B N 1
ATOM 589 C CA . ASP B 1 28 ? 12.862 0.435 18.243 1.00 10.00 28 ASP B CA 1
ATOM 590 C C . ASP B 1 28 ? 14.328 0.306 17.848 1.00 15.76 28 ASP B C 1
ATOM 591 O O . ASP B 1 28 ? 14.852 -0.808 17.722 1.00 16.71 28 ASP B O 1
ATOM 596 N N . GLY B 1 29 ? 14.986 1.446 17.672 1.00 9.01 29 GLY B N 1
ATOM 597 C CA . GLY B 1 29 ? 16.411 1.475 17.402 1.00 14.46 29 GLY B CA 1
ATOM 598 C C . GLY B 1 29 ? 16.747 1.399 15.925 1.00 15.59 29 GLY B C 1
ATOM 599 O O . GLY B 1 29 ? 17.914 1.390 15.552 1.00 14.90 29 GLY B O 1
ATOM 600 N N . VAL B 1 30 ? 15.720 1.333 15.085 1.00 11.97 30 VAL B N 1
ATOM 601 C CA . VAL B 1 30 ? 15.908 1.318 13.638 1.00 12.47 30 VAL B CA 1
ATOM 602 C C . VAL B 1 30 ? 15.593 2.698 13.087 1.00 13.28 30 VAL B C 1
ATOM 603 O O . VAL B 1 30 ? 14.587 3.302 13.452 1.00 11.57 30 VAL B O 1
ATOM 607 N N . THR B 1 31 ? 16.458 3.200 12.217 1.00 12.12 31 THR B N 1
ATOM 608 C CA . THR B 1 31 ? 16.240 4.497 11.597 1.00 9.39 31 THR B CA 1
ATOM 609 C C . THR B 1 31 ? 15.694 4.311 10.182 1.00 9.24 31 THR B C 1
ATOM 610 O O . THR B 1 31 ? 16.199 3.498 9.404 1.00 10.24 31 THR B O 1
ATOM 614 N N . TYR B 1 32 ? 14.636 5.054 9.869 1.00 9.58 32 TYR B N 1
ATOM 615 C CA . TYR B 1 32 ? 13.985 4.986 8.569 1.00 7.86 32 TYR B CA 1
ATOM 616 C C . TYR B 1 32 ? 14.042 6.332 7.843 1.00 8.99 32 TYR B C 1
ATOM 617 O O . TYR B 1 32 ? 14.169 7.393 8.469 1.00 8.41 32 TYR B O 1
ATOM 626 N N . GLU B 1 33 ? 13.963 6.284 6.518 1.00 7.68 33 GLU B N 1
ATOM 627 C CA . GLU B 1 33 ? 13.693 7.473 5.729 1.00 7.38 33 GLU B CA 1
ATOM 628 C C . GLU B 1 33 ? 12.472 7.209 4.866 1.00 9.02 33 GLU B C 1
ATOM 629 O O . GLU B 1 33 ? 12.166 6.055 4.538 1.00 9.83 33 GLU B O 1
ATOM 635 N N . ILE B 1 34 ? 11.773 8.279 4.503 1.00 6.76 34 ILE B N 1
ATOM 636 C CA . ILE B 1 34 ? 10.595 8.153 3.658 1.00 8.01 34 ILE B CA 1
ATOM 637 C C . ILE B 1 34 ? 10.430 9.427 2.826 1.00 8.09 34 ILE B C 1
ATOM 638 O O . ILE B 1 34 ? 10.598 10.542 3.327 1.00 7.36 34 ILE B O 1
ATOM 643 N N . ASP B 1 35 ? 10.150 9.257 1.541 1.00 7.24 35 ASP B N 1
ATOM 644 C CA . ASP B 1 35 ? 9.985 10.404 0.653 1.00 8.22 35 ASP B CA 1
ATOM 645 C C . ASP B 1 35 ? 8.502 10.755 0.603 1.00 6.78 35 ASP B C 1
ATOM 646 O O . ASP B 1 35 ? 7.685 9.917 0.231 1.00 6.05 35 ASP B O 1
ATOM 651 N N . LEU B 1 36 ? 8.154 11.982 0.983 1.00 6.01 36 LEU B N 1
ATOM 652 C CA . LEU B 1 36 ? 6.747 12.347 1.111 1.00 5.92 36 LEU B CA 1
ATOM 653 C C . LEU B 1 36 ? 6.424 13.706 0.503 1.00 6.85 36 LEU B C 1
ATOM 654 O O . LEU B 1 36 ? 7.279 14.588 0.442 1.00 8.42 36 LEU B O 1
ATOM 659 N N . SER B 1 37 ? 5.180 13.862 0.055 1.00 6.27 37 SER B N 1
ATOM 660 C CA . SER B 1 37 ? 4.642 15.184 -0.250 1.00 8.78 37 SER B CA 1
ATOM 661 C C . SER B 1 37 ? 4.640 16.008 1.029 1.00 8.21 37 SER B C 1
ATOM 662 O O . SER B 1 37 ? 4.706 15.460 2.136 1.00 7.37 37 SER B O 1
ATOM 665 N N . THR B 1 38 ? 4.578 17.325 0.880 1.00 7.56 38 THR B N 1
ATOM 666 C CA . THR B 1 38 ? 4.491 18.210 2.033 1.00 8.68 38 THR B CA 1
ATOM 667 C C . THR B 1 38 ? 3.303 17.827 2.901 1.00 7.93 38 THR B C 1
ATOM 668 O O . THR B 1 38 ? 3.407 17.801 4.129 1.00 9.94 38 THR B O 1
ATOM 672 N N . LYS B 1 39 ? 2.186 17.506 2.258 1.00 8.00 39 LYS B N 1
ATOM 673 C CA . LYS B 1 39 ? 0.971 17.096 2.969 1.00 7.66 39 LYS B CA 1
ATOM 674 C C . LYS B 1 39 ? 1.187 15.859 3.841 1.00 10.18 39 LYS B C 1
ATOM 675 O O . LYS B 1 39 ? 0.832 15.854 5.023 1.00 9.31 39 LYS B O 1
ATOM 681 N N . ASN B 1 40 ? 1.795 14.823 3.272 1.00 7.59 40 ASN B N 1
ATOM 682 C CA . ASN B 1 40 ? 2.009 13.582 4.015 1.00 8.13 40 ASN B CA 1
ATOM 683 C C . ASN B 1 40 ? 3.105 13.683 5.076 1.00 7.11 40 ASN B C 1
ATOM 684 O O . ASN B 1 40 ? 3.026 13.018 6.116 1.00 7.62 40 ASN B O 1
ATOM 689 N N . ALA B 1 41 ? 4.121 14.505 4.816 1.00 5.85 41 ALA B N 1
ATOM 690 C CA . ALA B 1 41 ? 5.146 14.770 5.819 1.00 9.33 41 ALA B CA 1
ATOM 691 C C . ALA B 1 41 ? 4.484 15.441 7.020 1.00 8.45 41 ALA B C 1
ATOM 692 O O . ALA B 1 41 ? 4.800 15.146 8.179 1.00 7.72 41 ALA B O 1
ATOM 694 N N . THR B 1 42 ? 3.539 16.325 6.729 1.00 8.06 42 THR B N 1
ATOM 695 C CA . THR B 1 42 ? 2.785 17.013 7.773 1.00 9.82 42 THR B CA 1
ATOM 696 C C . THR B 1 42 ? 1.914 16.042 8.576 1.00 9.03 42 THR B C 1
ATOM 697 O O . THR B 1 42 ? 1.810 16.161 9.807 1.00 8.36 42 THR B O 1
ATOM 701 N N . LYS B 1 43 ? 1.323 15.061 7.892 1.00 8.71 43 LYS B N 1
ATOM 702 C CA . LYS B 1 43 ? 0.526 14.027 8.558 1.00 7.39 43 LYS B CA 1
ATOM 703 C C . LYS B 1 43 ? 1.385 13.171 9.488 1.00 11.06 43 LYS B C 1
ATOM 704 O O . LYS B 1 43 ? 0.990 12.888 10.630 1.00 9.79 43 LYS B O 1
ATOM 710 N N . LEU B 1 44 ? 2.558 12.766 9.004 1.00 7.12 44 LEU B N 1
ATOM 711 C CA . LEU B 1 44 ? 3.479 11.962 9.809 1.00 7.55 44 LEU B CA 1
ATOM 712 C C . LEU B 1 44 ? 3.903 12.722 11.062 1.00 7.82 44 LEU B C 1
ATOM 713 O O . LEU B 1 44 ? 3.889 12.176 12.172 1.00 9.57 44 LEU B O 1
ATOM 718 N N . ARG B 1 45 ? 4.272 13.986 10.888 1.00 6.07 45 ARG B N 1
ATOM 719 C CA . ARG B 1 45 ? 4.668 14.817 12.025 1.00 9.12 45 ARG B CA 1
ATOM 720 C C . ARG B 1 45 ? 3.518 14.984 13.018 1.00 7.47 45 ARG B C 1
ATOM 721 O O . ARG B 1 45 ? 3.727 14.948 14.234 1.00 9.32 45 ARG B O 1
ATOM 729 N N . GLY B 1 46 ? 2.303 15.127 12.498 1.00 7.78 46 GLY B N 1
ATOM 730 C CA . GLY B 1 46 ? 1.119 15.218 13.332 1.00 9.13 46 GLY B CA 1
ATOM 731 C C . GLY B 1 46 ? 0.839 13.944 14.110 1.00 11.20 46 GLY B C 1
ATOM 732 O O . GLY B 1 46 ? 0.453 14.012 15.284 1.00 11.16 46 GLY B O 1
ATOM 733 N N . ASP B 1 47 ? 1.028 12.789 13.471 1.00 7.10 47 ASP B N 1
ATOM 734 C CA . ASP B 1 47 ? 0.817 11.506 14.140 1.00 7.59 47 ASP B CA 1
ATOM 735 C C . ASP B 1 47 ? 1.774 11.321 15.312 1.00 9.95 47 ASP B C 1
ATOM 736 O O . ASP B 1 47 ? 1.435 10.664 16.290 1.00 10.61 47 ASP B O 1
ATOM 741 N N . LEU B 1 48 ? 2.973 11.887 15.203 1.00 7.73 48 LEU B N 1
ATOM 742 C CA . LEU B 1 48 ? 3.990 11.695 16.232 1.00 8.21 48 LEU B CA 1
ATOM 743 C C . LEU B 1 48 ? 4.029 12.807 17.279 1.00 6.77 48 LEU B C 1
ATOM 744 O O . LEU B 1 48 ? 4.719 12.677 18.281 1.00 6.18 48 LEU B O 1
ATOM 749 N N . LYS B 1 49 ? 3.274 13.879 17.053 1.00 7.06 49 LYS B N 1
ATOM 750 C CA . LYS B 1 49 ? 3.373 15.090 17.878 1.00 7.45 49 LYS B CA 1
ATOM 751 C C . LYS B 1 49 ? 3.195 14.863 19.387 1.00 6.98 49 LYS B C 1
ATOM 752 O O . LYS B 1 49 ? 4.029 15.286 20.196 1.00 5.37 49 LYS B O 1
ATOM 758 N N . GLN B 1 50 ? 2.116 14.189 19.770 1.00 7.19 50 GLN B N 1
ATOM 759 C CA . GLN B 1 50 ? 1.839 13.977 21.192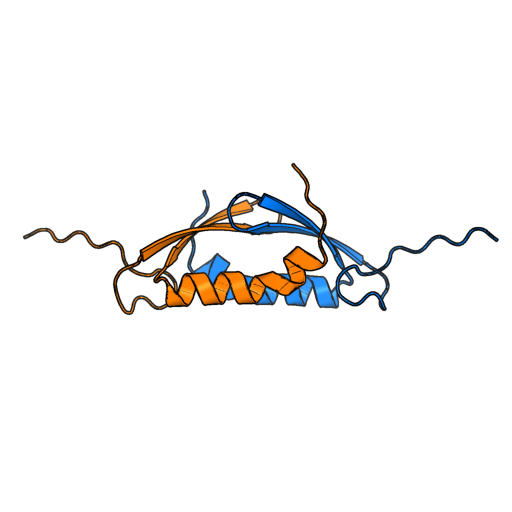 1.00 6.43 50 GLN B CA 1
ATOM 760 C C . GLN B 1 50 ? 2.820 12.974 21.815 1.00 6.61 50 GLN B C 1
ATOM 761 O O . GLN B 1 50 ? 3.135 13.058 23.004 1.00 7.73 50 GLN B O 1
ATOM 767 N N . TRP B 1 51 ? 3.300 12.022 21.012 1.00 5.92 51 TRP B N 1
ATOM 768 C CA . TRP B 1 51 ? 4.298 11.067 21.487 1.00 4.78 51 TRP B CA 1
ATOM 769 C C . TRP B 1 51 ? 5.635 11.756 21.780 1.00 6.06 51 TRP B C 1
ATOM 770 O O . TRP B 1 51 ? 6.259 11.504 22.814 1.00 6.66 51 TRP B O 1
ATOM 781 N N . VAL B 1 52 ? 6.076 12.614 20.862 1.00 6.04 52 VAL B N 1
ATOM 782 C CA . VAL B 1 52 ? 7.301 13.386 21.067 1.00 6.48 52 VAL B CA 1
ATOM 783 C C . VAL B 1 52 ? 7.170 14.277 22.305 1.00 6.08 52 VAL B C 1
ATOM 784 O O . VAL B 1 52 ? 8.097 14.376 23.119 1.00 6.04 52 VAL B O 1
ATOM 788 N N . ALA B 1 53 ? 6.011 14.907 22.458 1.00 5.88 53 ALA B N 1
ATOM 789 C CA . ALA B 1 53 ? 5.768 15.783 23.600 1.00 7.45 53 ALA B CA 1
ATOM 790 C C . ALA B 1 53 ? 5.835 15.024 24.929 1.00 8.57 53 ALA B C 1
ATOM 791 O O . ALA B 1 53 ? 6.248 15.585 25.939 1.00 8.54 53 ALA B O 1
ATOM 793 N N . ALA B 1 54 ? 5.460 13.746 24.922 1.00 6.48 54 ALA B N 1
ATOM 794 C CA . ALA B 1 54 ? 5.471 12.948 26.149 1.00 6.40 54 ALA B CA 1
ATOM 795 C C . ALA B 1 54 ? 6.815 12.263 26.414 1.00 9.03 54 ALA B C 1
ATOM 796 O O . ALA B 1 54 ? 7.105 11.873 27.550 1.00 8.66 54 ALA B O 1
ATOM 798 N N . GLY B 1 55 ? 7.621 12.103 25.370 1.00 6.71 55 GLY B N 1
ATOM 799 C CA . GLY B 1 55 ? 8.891 11.393 25.477 1.00 5.36 55 GLY B CA 1
ATOM 800 C C . GLY B 1 55 ? 10.041 12.256 25.967 1.00 8.42 55 GLY B C 1
ATOM 801 O O . GLY B 1 55 ? 9.866 13.450 26.226 1.00 7.76 55 GLY B O 1
ATOM 802 N N . ARG B 1 56 ? 11.218 11.644 26.085 1.00 8.78 56 ARG B N 1
ATOM 803 C CA . ARG B 1 56 ? 12.435 12.348 26.495 1.00 7.22 56 ARG B CA 1
ATOM 804 C C . ARG B 1 56 ? 13.520 12.177 25.442 1.00 6.54 56 ARG B C 1
ATOM 805 O O . ARG B 1 56 ? 13.658 11.099 24.853 1.00 5.95 56 ARG B O 1
ATOM 813 N N . ARG B 1 57 ? 14.272 13.249 25.184 1.00 5.86 57 ARG B N 1
ATOM 814 C CA . ARG B 1 57 ? 15.372 13.213 24.221 1.00 8.46 57 ARG B CA 1
ATOM 815 C C . ARG B 1 57 ? 16.491 12.300 24.707 1.00 6.63 57 ARG B C 1
ATOM 816 O O . ARG B 1 57 ? 16.883 12.346 25.880 1.00 8.10 57 ARG B O 1
ATOM 824 N N . VAL B 1 58 ? 17.002 11.467 23.807 1.00 6.16 58 VAL B N 1
ATOM 825 C CA . VAL B 1 58 ? 18.163 10.634 24.109 1.00 7.00 58 VAL B CA 1
ATOM 826 C C . VAL B 1 58 ? 19.132 10.673 22.932 1.00 9.34 58 VAL B C 1
ATOM 827 O O . VAL B 1 58 ? 18.777 11.118 21.842 1.00 11.52 58 VAL B O 1
ATOM 831 N N . GLY B 1 59 ? 20.365 10.218 23.150 1.00 8.38 59 GLY B N 1
ATOM 832 C CA . GLY B 1 59 ? 21.327 10.152 22.064 1.00 12.62 59 GLY B CA 1
ATOM 833 C C . GLY B 1 59 ? 20.981 9.049 21.076 1.00 14.17 59 GLY B C 1
ATOM 834 O O . GLY B 1 59 ? 21.289 9.164 19.888 1.00 21.33 59 GLY B O 1
#

Nearest PDB structures (foldseek):
  4e1r-assembly1_A  TM=9.930E-01  e=8.842E-09  Mycobacterium tuberculosis
  6bok-assembly1_Y  TM=6.074E-01  e=5.819E+00  Thermus thermophilus HB27
  4v67-assembly2_D1  TM=5.937E-01  e=7.542E+00  Thermus thermophilus
  8c5u-assembly1_A  TM=2.945E-01  e=3.943E+00  Saccharomyces cerevisiae S288C
  2g3y-assembly1_A  TM=2.036E-01  e=8.587E+00  Homo sapiens

Organism: Mycobacterium tuberculosis (strain ATCC 25618 / H37Rv) (NCBI:txid83332)

Radius of gyration: 16.39 Å; Cα contacts (8 Å, |Δi|>4): 205; chains: 2; bounding box: 24×21×76 Å

Solvent-accessible surface area: 6796 Å² total; per-residue (Å²): 147,146,112,133,96,106,71,0,56,44,67,52,100,29,77,12,94,59,68,0,61,2,5,20,68,56,61,39,21,52,0,17,0,17,78,172,15,0,89,106,0,80,35,50,1,145,73,0,40,87,27,18,101,183,131,235,138,98,136,86,97,66,4,51,61,79,47,98,37,70,13,97,59,66,1,68,3,7,19,72,57,52,60,20,60,0,11,0,25,82,170,9,0,85,90,0,77,41,48,1,132,103,5,37,85,29,19,100,204,47,116

Sequence (111 aa):
KVTVTLVDDFDGSGAADETVEFGLDGVTYEIDLSTKNATKLRGDLKQWVAAGRRVKVTVTLVDDFDGSGAADETVEFGLDGVTYEIDLSTKNATKLRGDLKQWVAAGRRVG

InterPro domains:
  IPR024412 Lsr2 dimerization domain [PF11774] (1-59)
  IPR036625 E3-binding domain superfamily [G3DSA:4.10.320.10] (78-112)
  IPR042261 Lsr2-like, dimerization domain [G3DSA:3.30.60.230] (1-61)
  IPR055370 Lsr2, DNA-binding domain [PF23359] (76-111)

GO terms:
  GO:0042262 DNA protection (P, IDA)
  GO:0003677 DNA binding (F, IDA)
  GO:0042542 response to hydrogen peroxide (P, IDA)
  GO:0010039 response to iron ion (P, IEP)
  GO:0005886 plasma membrane (C, HDA)
  GO:0006355 regulation of DNA-templated transcription (P, IMP)
  GO:0071453 cellular response to oxygen levels (P, IMP)

CATH classification: 3.30.60.230

Secondary structure (DSSP, 8-state):
------B-TTTSSSBP-EEEEEEETTEEEEEEE-HHHHHHHHHHHHHHHHHSEE-/------B-TTT-SSB-SEEEEEEETTEEEEEEE-HHHHHHHHHHHHHHHHHSEEE-

Foldseek 3Di:
DDDDFQAFPPPRPDGFDDWDWDDDPPDIDITTHHPVVVVVVCVVCVVVVVPDDDD/DDDDAQAFPPPRPGGFDDKDWDDDPPDIDIGGHHPVVVVVVCVVCVVVVVPDDDDD